Protein AF-A0AAU4RUA8-F1 (afdb_monomer)

pLDDT: mean 76.47, std 18.93, range [32.44, 97.81]

Secondary structure (DSSP, 8-state):
-----PPPPHHHHHHHHHHHHHHHHHHHHH-TT---TTHHHHHT-HHHHHHHHHHHHTSTTTTS--TTS--GGG--SHHHHHHHHHHHHHHHHTT---PPPPPEEEEEPTTSTT-EEEEE------

Mean predicted aligned error: 10.83 Å

Radius of gyration: 17.56 Å; Cα contacts (8 Å, |Δi|>4): 115; chains: 1; bounding box: 41×40×39 Å

Foldseek 3Di:
DDCPDDQDDQVVLVVVVVVVVVVVVVCCVVDVPDDDPCVLVLVLPSSNLSPVLVVLCPDPCLCPQWPVRDRSVPQDDPVSSVVLSVVLSVCSVVVNDDWDQWDWDWDADPPDPRDTDTDTDTDRGD

Nearest PDB structures (foldseek):
  5hhl-assembly4_G  TM=7.841E-01  e=1.713E-03  Agathobacter rectalis M104/1
  5irg-assembly1_A  TM=7.695E-01  e=2.951E-03  Roseburia intestinalis XB6B4

Solvent-accessible surface area (backbone atoms only — not comparable to full-atom values): 7622 Å² total; per-residue (Å²): 132,87,76,79,76,73,76,64,54,65,68,63,17,43,55,51,48,50,54,50,52,51,50,54,49,51,49,48,70,77,36,78,84,67,78,76,92,60,60,67,61,51,66,48,28,63,36,44,45,45,47,49,48,59,52,49,49,68,37,95,59,16,79,50,59,44,92,85,64,51,30,54,68,72,59,73,52,69,68,57,45,51,51,37,54,49,45,29,28,51,30,48,72,70,70,65,64,72,79,68,83,60,60,74,43,78,40,77,41,85,96,46,93,79,43,65,41,83,41,78,49,85,79,82,65,106

Structure (mmCIF, N/CA/C/O backbone):
data_AF-A0AAU4RUA8-F1
#
_entry.id   AF-A0AAU4RUA8-F1
#
loop_
_atom_site.group_PDB
_atom_site.id
_atom_site.type_symbol
_atom_site.label_atom_id
_atom_site.label_alt_id
_atom_site.label_comp_id
_atom_site.label_asym_id
_atom_site.label_entity_id
_atom_site.label_seq_id
_atom_site.pdbx_PDB_ins_code
_atom_site.Cartn_x
_atom_site.Cartn_y
_atom_site.Cartn_z
_atom_site.occupancy
_atom_site.B_iso_or_equiv
_atom_site.auth_seq_id
_atom_site.auth_comp_id
_atom_site.auth_asym_id
_atom_site.auth_atom_id
_atom_site.pdbx_PDB_model_num
ATOM 1 N N . MET A 1 1 ? -13.572 17.291 -16.621 1.00 33.00 1 MET A N 1
ATOM 2 C CA . MET A 1 1 ? -12.112 17.513 -16.697 1.00 33.00 1 MET A CA 1
ATOM 3 C C . MET A 1 1 ? -11.475 16.132 -16.655 1.00 33.00 1 MET A C 1
ATOM 5 O O . MET A 1 1 ? -11.734 15.414 -15.701 1.00 33.00 1 MET A O 1
ATOM 9 N N . ASN A 1 2 ? -10.803 15.700 -17.723 1.00 32.44 2 ASN A N 1
ATOM 10 C CA . ASN A 1 2 ? -10.233 14.352 -17.826 1.00 32.44 2 ASN A CA 1
ATOM 11 C C . ASN A 1 2 ? -8.972 14.258 -16.959 1.00 32.44 2 ASN A C 1
ATOM 13 O O . ASN A 1 2 ? -7.890 14.630 -17.405 1.00 32.44 2 ASN A O 1
ATOM 17 N N . THR A 1 3 ? -9.110 13.774 -15.726 1.00 40.09 3 THR A N 1
ATOM 18 C CA . THR A 1 3 ? -7.974 13.321 -14.921 1.00 40.09 3 THR A CA 1
ATOM 19 C C . THR A 1 3 ? -7.514 11.995 -15.519 1.00 40.09 3 THR A C 1
ATOM 21 O O . THR A 1 3 ? -7.990 10.926 -15.153 1.00 40.09 3 THR A O 1
ATOM 24 N N . GLY A 1 4 ? -6.646 12.048 -16.529 1.00 42.81 4 GLY A N 1
ATOM 25 C CA . GLY A 1 4 ? -5.823 10.893 -16.869 1.00 42.81 4 GLY A CA 1
ATOM 26 C C . GLY A 1 4 ? -4.908 10.658 -15.676 1.00 42.81 4 GLY A C 1
ATOM 27 O O . GLY A 1 4 ? -3.858 11.285 -15.607 1.00 42.81 4 GLY A O 1
ATOM 28 N N . ASP A 1 5 ? -5.385 9.885 -14.697 1.00 55.28 5 ASP A N 1
ATOM 29 C CA . ASP A 1 5 ? -4.819 9.775 -13.351 1.00 55.28 5 ASP A CA 1
ATOM 30 C C . ASP A 1 5 ? -3.307 9.517 -13.401 1.00 55.28 5 ASP A C 1
ATOM 32 O O . ASP A 1 5 ? -2.839 8.396 -13.646 1.00 55.28 5 ASP A O 1
ATOM 36 N N . LEU A 1 6 ? -2.543 10.585 -13.162 1.00 77.88 6 LEU A N 1
ATOM 37 C CA . LEU A 1 6 ? -1.144 10.489 -12.785 1.00 77.88 6 LEU A CA 1
ATOM 38 C C . LEU A 1 6 ? -1.106 9.681 -11.489 1.00 77.88 6 LEU A C 1
ATOM 40 O O . LEU A 1 6 ? -1.824 9.981 -10.532 1.00 77.88 6 LEU A O 1
ATOM 44 N N . TRP A 1 7 ? -0.313 8.614 -11.486 1.00 89.06 7 TRP A N 1
ATOM 45 C CA . TRP A 1 7 ? -0.118 7.808 -10.290 1.00 89.06 7 TRP A CA 1
ATOM 46 C C . TRP A 1 7 ? 0.416 8.700 -9.154 1.00 89.06 7 TRP A C 1
ATOM 48 O O . TRP A 1 7 ? 1.205 9.604 -9.442 1.00 89.06 7 TRP A O 1
ATOM 58 N N . PRO A 1 8 ? -0.004 8.500 -7.890 1.00 92.06 8 PRO A N 1
ATOM 59 C CA . PRO A 1 8 ? 0.389 9.385 -6.802 1.00 92.06 8 PRO A CA 1
ATOM 60 C C . PRO A 1 8 ? 1.900 9.524 -6.652 1.00 92.06 8 PRO A C 1
ATOM 62 O O . PRO A 1 8 ? 2.618 8.521 -6.660 1.00 92.06 8 PRO A O 1
ATOM 65 N N . ASP A 1 9 ? 2.354 10.755 -6.420 1.00 91.06 9 ASP A N 1
ATOM 66 C CA . ASP A 1 9 ? 3.728 11.012 -6.00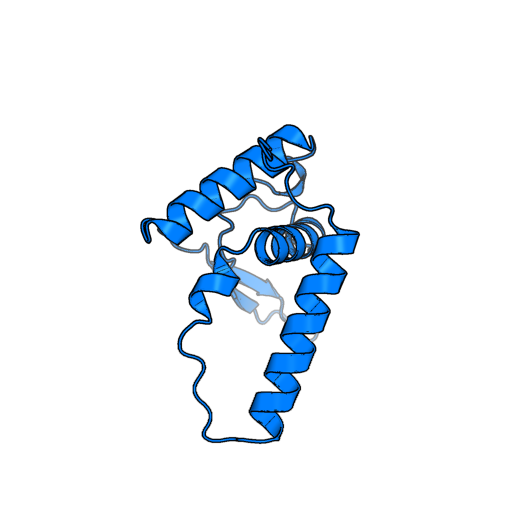8 1.00 91.06 9 ASP A CA 1
ATOM 67 C C . ASP A 1 9 ? 4.003 10.365 -4.627 1.00 91.06 9 ASP A C 1
ATOM 69 O O . ASP A 1 9 ? 3.104 10.344 -3.772 1.00 91.06 9 ASP A O 1
ATOM 73 N N . PRO A 1 10 ? 5.210 9.821 -4.380 1.00 91.31 10 PRO A N 1
ATOM 74 C CA . PRO A 1 10 ? 5.520 9.128 -3.129 1.00 91.31 10 PRO A CA 1
ATOM 75 C C . PRO A 1 10 ? 5.327 9.962 -1.855 1.00 91.31 10 PRO A C 1
ATOM 77 O O . PRO A 1 10 ? 4.805 9.446 -0.861 1.00 91.31 10 PRO A O 1
ATOM 80 N N . ASP A 1 11 ? 5.695 11.243 -1.875 1.00 93.00 11 ASP A N 1
ATOM 81 C CA . ASP A 1 11 ? 5.662 12.109 -0.692 1.00 93.00 11 ASP A CA 1
ATOM 82 C C . ASP A 1 11 ? 4.222 12.479 -0.309 1.00 93.00 11 ASP A C 1
ATOM 84 O O . ASP A 1 11 ? 3.800 12.369 0.851 1.00 93.00 11 ASP A O 1
ATOM 88 N N . GLY A 1 12 ? 3.419 12.859 -1.300 1.00 94.81 12 GLY A N 1
ATOM 89 C CA . GLY A 1 12 ? 1.998 13.133 -1.161 1.00 94.81 12 GLY A CA 1
ATOM 90 C C . GLY A 1 12 ? 1.219 11.890 -0.740 1.00 94.81 12 GLY A C 1
ATOM 91 O O . GLY A 1 12 ? 0.371 11.973 0.159 1.00 94.81 12 GLY A O 1
ATOM 92 N N . ALA A 1 13 ? 1.531 10.732 -1.329 1.00 95.00 13 ALA A N 1
ATOM 93 C CA . ALA A 1 13 ? 0.957 9.450 -0.931 1.00 95.00 13 ALA A CA 1
ATOM 94 C C . ALA A 1 13 ? 1.272 9.133 0.538 1.00 95.00 13 ALA A C 1
ATOM 96 O O . ALA A 1 13 ? 0.365 8.810 1.310 1.00 95.00 13 ALA A O 1
ATOM 97 N N . TRP A 1 14 ? 2.526 9.310 0.963 1.00 96.19 14 TRP A N 1
ATOM 98 C CA . TRP A 1 14 ? 2.939 9.102 2.350 1.00 96.19 14 TRP A CA 1
ATOM 99 C C . TRP A 1 14 ? 2.157 9.982 3.327 1.00 96.19 14 TRP A C 1
ATOM 101 O O . TRP A 1 14 ? 1.652 9.491 4.342 1.00 96.19 14 TRP A O 1
ATOM 111 N N . LEU A 1 15 ? 1.986 11.269 3.010 1.00 97.56 15 LEU A N 1
ATOM 112 C CA . LEU A 1 15 ? 1.241 12.195 3.861 1.00 97.56 15 LEU A CA 1
ATOM 113 C C . LEU A 1 15 ? -0.234 11.786 3.999 1.00 97.56 15 LEU A C 1
ATOM 115 O O . LEU A 1 15 ? -0.789 11.832 5.103 1.00 97.56 15 LEU A O 1
ATOM 119 N N . ARG A 1 16 ? -0.874 11.365 2.901 1.00 97.69 16 ARG A N 1
ATOM 120 C CA . ARG A 1 16 ? -2.270 10.897 2.901 1.00 97.69 16 ARG A CA 1
ATOM 121 C C . ARG A 1 16 ? -2.431 9.591 3.678 1.00 97.69 16 ARG A C 1
ATOM 123 O O . ARG A 1 16 ? -3.293 9.524 4.558 1.00 97.69 16 ARG A O 1
ATOM 130 N N . VAL A 1 17 ? -1.558 8.606 3.449 1.00 97.00 17 VAL A N 1
ATOM 131 C CA . VAL A 1 17 ? -1.544 7.336 4.198 1.00 97.00 17 VAL A CA 1
ATOM 132 C C . VAL A 1 17 ? -1.357 7.588 5.690 1.00 97.00 17 VAL A C 1
ATOM 134 O O . VAL A 1 17 ? -2.121 7.058 6.497 1.00 97.00 17 VAL A O 1
ATOM 137 N N . ARG A 1 18 ? -0.408 8.447 6.080 1.00 97.38 18 ARG A N 1
ATOM 138 C CA . ARG A 1 18 ? -0.162 8.767 7.492 1.00 97.38 18 ARG A CA 1
ATOM 139 C C . ARG A 1 18 ? -1.378 9.408 8.156 1.00 97.38 18 ARG A C 1
ATOM 141 O O . ARG A 1 18 ? -1.731 9.023 9.265 1.00 97.38 18 ARG A O 1
ATOM 148 N N . ARG A 1 19 ? -2.059 10.338 7.477 1.00 97.81 19 ARG A N 1
ATOM 149 C CA . ARG A 1 19 ? -3.303 10.950 7.984 1.00 97.81 19 ARG A CA 1
ATOM 150 C C . ARG A 1 19 ? -4.400 9.909 8.209 1.00 97.81 19 ARG A C 1
ATOM 152 O O . ARG A 1 19 ? -5.074 9.959 9.235 1.00 97.81 19 ARG A O 1
ATOM 159 N N . ILE A 1 20 ? -4.571 8.967 7.280 1.00 96.06 20 ILE A N 1
ATOM 160 C CA . ILE A 1 20 ? -5.548 7.876 7.416 1.00 96.06 20 ILE A CA 1
ATOM 161 C C . ILE A 1 20 ? -5.167 6.966 8.588 1.00 96.06 20 ILE A C 1
ATOM 163 O O . ILE A 1 20 ? -6.012 6.690 9.434 1.00 96.06 20 ILE A O 1
ATOM 167 N N . GLN A 1 21 ? -3.897 6.569 8.699 1.00 95.75 21 GLN A N 1
ATOM 168 C CA . GLN A 1 21 ? -3.403 5.756 9.814 1.00 95.75 21 GLN A CA 1
ATOM 169 C C . GLN A 1 21 ? -3.626 6.435 11.171 1.00 95.75 21 GLN A C 1
ATOM 171 O O . GLN A 1 21 ? -4.087 5.782 12.103 1.00 95.75 21 GLN A O 1
ATOM 176 N N . THR A 1 22 ? -3.373 7.744 11.282 1.00 97.50 22 THR A N 1
ATOM 177 C CA . THR A 1 22 ? -3.659 8.511 12.504 1.00 97.50 22 THR A CA 1
ATOM 178 C C . THR A 1 22 ? -5.145 8.487 12.855 1.00 97.50 22 THR A C 1
ATOM 180 O O . THR A 1 22 ? -5.479 8.252 14.013 1.00 97.50 22 THR A O 1
ATOM 183 N N . LYS A 1 23 ? -6.041 8.673 11.877 1.00 95.19 23 LYS A N 1
ATOM 184 C CA . LYS A 1 23 ? -7.493 8.610 12.113 1.00 95.19 23 LYS A CA 1
ATOM 185 C C . LYS A 1 23 ? -7.945 7.222 12.557 1.00 95.19 23 LYS A C 1
ATOM 187 O O . LYS A 1 23 ? -8.661 7.109 13.544 1.00 95.19 23 LYS A O 1
ATOM 192 N N . LEU A 1 24 ? -7.496 6.174 11.863 1.00 94.56 24 LEU A N 1
ATOM 193 C CA . LEU A 1 24 ? -7.805 4.789 12.225 1.00 94.56 24 LEU A CA 1
ATOM 194 C C . LEU A 1 24 ? -7.325 4.470 13.644 1.00 94.56 24 LEU A C 1
ATOM 196 O O . LEU A 1 24 ? -8.067 3.870 14.414 1.00 94.56 24 LEU A O 1
ATOM 200 N N . HIS A 1 25 ? -6.1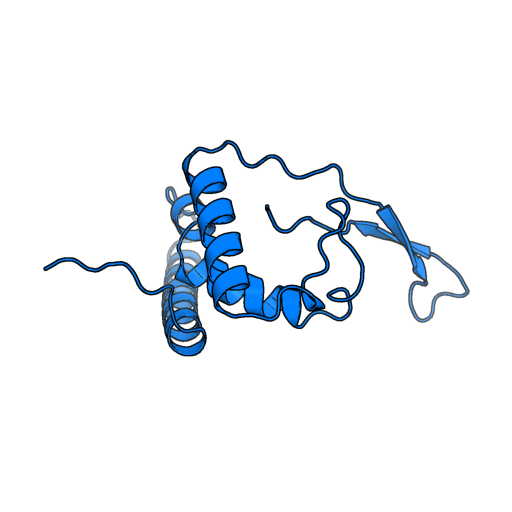22 4.923 14.008 1.00 94.44 25 HIS A N 1
ATOM 201 C CA . HIS A 1 25 ? -5.591 4.773 15.359 1.00 94.44 25 HIS A CA 1
ATOM 202 C C . HIS A 1 25 ? -6.450 5.497 16.403 1.00 94.44 25 HIS A C 1
ATOM 204 O O . HIS A 1 25 ? -6.837 4.887 17.392 1.00 94.44 25 HIS A O 1
ATOM 210 N N . GLN A 1 26 ? -6.791 6.768 16.174 1.00 96.81 26 GLN A N 1
ATOM 211 C CA . GLN A 1 26 ? -7.637 7.539 17.091 1.00 96.81 26 GLN A CA 1
ATOM 212 C C . GLN A 1 26 ? -9.010 6.891 17.288 1.00 96.81 26 GLN A C 1
ATOM 214 O O . GLN A 1 26 ? -9.489 6.810 18.414 1.00 96.81 26 GLN A O 1
ATOM 219 N N . TRP A 1 27 ? -9.626 6.396 16.214 1.00 95.50 27 TRP A N 1
ATOM 220 C CA . TRP A 1 27 ? -10.906 5.699 16.293 1.00 95.50 27 TRP A CA 1
ATOM 221 C C . TRP A 1 27 ? -10.809 4.370 17.036 1.00 95.50 27 TRP A C 1
ATOM 223 O O . TRP A 1 27 ? -11.657 4.104 17.873 1.00 95.50 27 TRP A O 1
ATOM 233 N N . ALA A 1 28 ? -9.771 3.574 16.778 1.00 94.00 28 ALA A N 1
ATOM 234 C CA . ALA A 1 28 ? -9.562 2.308 17.478 1.00 94.00 28 ALA A CA 1
ATOM 235 C C . ALA A 1 28 ? -9.274 2.501 18.979 1.00 94.00 28 ALA A C 1
ATOM 237 O O . ALA A 1 28 ? -9.649 1.663 19.789 1.00 94.00 28 ALA A O 1
ATOM 238 N N . VAL A 1 29 ? -8.609 3.599 19.359 1.00 95.94 29 VAL A N 1
ATOM 239 C CA . VAL A 1 29 ? -8.361 3.942 20.771 1.00 95.94 29 VAL A CA 1
ATOM 240 C C . VAL A 1 29 ? -9.619 4.494 21.445 1.00 95.94 29 VAL A C 1
ATOM 242 O O . VAL A 1 29 ? -9.867 4.185 22.606 1.00 95.94 29 VAL A O 1
ATOM 245 N N . GLY A 1 30 ? -10.396 5.322 20.742 1.00 96.56 30 GLY A N 1
ATOM 246 C CA . GLY A 1 30 ? -11.606 5.946 21.285 1.00 96.56 30 GLY A CA 1
ATOM 247 C C . GLY A 1 30 ? -12.813 5.011 21.377 1.00 96.56 30 GLY A C 1
ATOM 248 O O . GLY A 1 30 ? -13.708 5.266 22.176 1.00 96.56 30 GLY A O 1
ATOM 249 N N . ASP A 1 31 ? -12.837 3.947 20.576 1.00 95.44 31 ASP A N 1
ATOM 250 C CA . ASP A 1 31 ? -13.916 2.962 20.523 1.00 95.44 31 ASP A CA 1
ATOM 251 C C . ASP A 1 31 ? -13.325 1.560 20.260 1.00 95.44 31 ASP A C 1
ATOM 253 O O . ASP A 1 31 ? -13.136 1.173 19.101 1.00 95.44 31 ASP A O 1
ATOM 257 N N . PRO A 1 32 ? -12.976 0.806 21.323 1.00 91.06 32 PRO A N 1
ATOM 258 C CA . PRO A 1 32 ? -12.340 -0.508 21.201 1.00 91.06 32 PRO A CA 1
ATOM 259 C C . PRO A 1 32 ? -13.192 -1.566 20.488 1.00 91.06 32 PRO A C 1
ATOM 261 O O . PRO A 1 32 ? -12.636 -2.507 19.923 1.00 91.06 32 PRO A O 1
ATOM 264 N N . ASP A 1 33 ? -14.519 -1.408 20.491 1.00 93.50 33 ASP A N 1
ATOM 265 C CA . ASP A 1 33 ? -15.458 -2.336 19.848 1.00 93.50 33 ASP A CA 1
ATOM 266 C C . ASP A 1 33 ? -15.730 -1.969 18.378 1.00 93.50 33 ASP A C 1
ATOM 268 O O . ASP A 1 33 ? -16.423 -2.695 17.652 1.00 93.50 33 ASP A O 1
ATOM 272 N N . ARG A 1 34 ? -15.152 -0.860 17.896 1.00 91.56 34 ARG A N 1
ATOM 273 C CA . ARG A 1 34 ? -15.320 -0.396 16.522 1.00 91.56 34 ARG A CA 1
ATOM 274 C C . ARG A 1 34 ? -14.780 -1.406 15.516 1.00 91.56 34 ARG A C 1
ATOM 276 O O . ARG A 1 34 ? -13.605 -1.776 15.523 1.00 91.56 34 ARG A O 1
ATOM 283 N N . ARG A 1 35 ? -15.617 -1.751 14.539 1.00 92.62 35 ARG A N 1
ATOM 284 C CA . ARG A 1 35 ? -15.221 -2.536 13.362 1.00 92.62 35 ARG A CA 1
ATOM 285 C C . ARG A 1 35 ? -15.007 -1.616 12.162 1.00 92.62 35 ARG A C 1
ATOM 287 O O . ARG A 1 35 ? -15.696 -0.612 11.998 1.00 92.62 35 ARG A O 1
ATOM 294 N N . PHE A 1 36 ? -14.017 -1.944 11.335 1.00 92.06 36 PHE A N 1
ATOM 295 C CA . PHE A 1 36 ? -13.730 -1.226 10.094 1.00 92.06 36 PHE A CA 1
ATOM 296 C C . PHE A 1 36 ? -14.169 -2.078 8.906 1.00 92.06 36 PHE A C 1
ATOM 298 O O . PHE A 1 36 ? -13.461 -3.002 8.507 1.00 92.06 36 PHE A O 1
ATOM 305 N N . ASP A 1 37 ? -15.322 -1.750 8.332 1.00 89.50 37 ASP A N 1
ATOM 306 C CA . ASP A 1 37 ? -15.936 -2.567 7.278 1.00 89.50 37 ASP A CA 1
ATOM 307 C C . ASP A 1 37 ? -15.271 -2.394 5.903 1.00 89.50 37 ASP A C 1
ATOM 309 O O . ASP A 1 37 ? -15.470 -3.213 5.009 1.00 89.50 37 ASP A O 1
ATOM 313 N N . ASP A 1 38 ? -14.440 -1.357 5.738 1.00 88.62 38 ASP A N 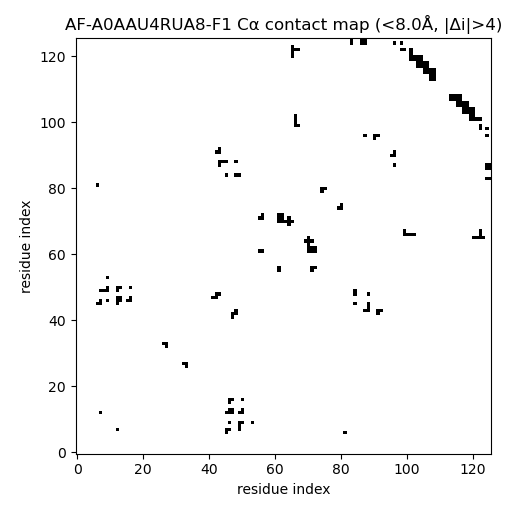1
ATOM 314 C CA . ASP A 1 38 ? -13.899 -0.954 4.436 1.00 88.62 38 ASP A CA 1
ATOM 315 C C . ASP A 1 38 ? -12.362 -0.912 4.354 1.00 88.62 38 ASP A C 1
ATOM 317 O O . ASP A 1 38 ? -11.761 -0.192 3.556 1.00 88.62 38 ASP A O 1
ATOM 321 N N . LEU A 1 39 ? -11.671 -1.705 5.179 1.00 90.69 39 LEU A N 1
ATOM 322 C CA . LEU A 1 39 ? -10.203 -1.773 5.122 1.00 90.69 39 LEU A CA 1
ATOM 323 C C . LEU A 1 39 ? -9.690 -2.291 3.774 1.00 90.69 39 LEU A C 1
ATOM 325 O O . LEU A 1 39 ? -8.592 -1.924 3.357 1.00 90.69 39 LEU A O 1
ATOM 329 N N . TYR A 1 40 ? -10.475 -3.115 3.074 1.00 91.25 40 TYR A N 1
ATOM 330 C CA . TYR A 1 40 ? -10.067 -3.657 1.779 1.00 91.25 40 TYR A CA 1
ATOM 331 C C . TYR A 1 40 ? -9.905 -2.563 0.718 1.00 91.25 40 TYR A C 1
ATOM 333 O O . TYR A 1 40 ? -9.016 -2.667 -0.125 1.00 91.25 40 TYR A O 1
ATOM 341 N N . ASN A 1 41 ? -10.679 -1.474 0.798 1.00 92.06 41 ASN A N 1
ATOM 342 C CA . ASN A 1 41 ? -10.498 -0.334 -0.096 1.00 92.06 41 ASN A CA 1
ATOM 343 C C . ASN A 1 41 ? -9.156 0.371 0.088 1.00 92.06 41 ASN A C 1
ATOM 345 O O . ASN A 1 41 ? -8.625 0.917 -0.875 1.00 92.06 41 ASN A O 1
ATOM 349 N N . LEU A 1 42 ? -8.561 0.304 1.282 1.00 93.88 42 LEU A N 1
ATOM 350 C CA . LEU A 1 42 ? -7.221 0.837 1.518 1.00 93.88 42 LEU A CA 1
ATOM 351 C C . LEU A 1 42 ? -6.139 -0.033 0.874 1.00 93.88 42 LEU A C 1
ATOM 353 O O . LEU A 1 42 ? -5.135 0.500 0.421 1.00 93.88 42 LEU A O 1
ATOM 357 N N . VAL A 1 43 ? -6.345 -1.351 0.784 1.00 91.31 43 VAL A N 1
ATOM 358 C CA . VAL A 1 43 ? -5.350 -2.291 0.232 1.00 91.31 43 VAL A CA 1
ATOM 359 C C . VAL A 1 43 ? -5.059 -2.010 -1.244 1.00 91.31 43 VAL A C 1
ATOM 361 O O . VAL A 1 43 ? -3.911 -2.107 -1.666 1.00 91.31 43 VAL A O 1
ATOM 364 N N . HIS A 1 44 ? -6.074 -1.628 -2.024 1.00 91.94 44 HIS A N 1
ATOM 365 C CA . HIS A 1 44 ? -5.933 -1.297 -3.452 1.00 91.94 44 HIS A CA 1
ATOM 366 C C . HIS A 1 44 ? -5.939 0.209 -3.742 1.00 91.94 44 HIS A C 1
ATOM 368 O O . HIS A 1 44 ? -5.959 0.631 -4.904 1.00 91.94 44 HIS A O 1
ATOM 374 N N . HIS A 1 45 ? -5.904 1.039 -2.697 1.00 95.25 45 HIS A N 1
ATOM 375 C CA . HIS A 1 45 ? -5.836 2.482 -2.861 1.00 95.25 45 HIS A CA 1
ATOM 376 C C . HIS A 1 45 ? -4.468 2.880 -3.442 1.00 95.25 45 HIS A C 1
ATOM 378 O O . HIS A 1 45 ? -3.445 2.468 -2.887 1.00 95.25 45 HIS A O 1
ATOM 384 N N . PRO A 1 46 ? -4.408 3.720 -4.496 1.00 95.44 46 PRO A N 1
ATOM 385 C CA . PRO A 1 46 ? -3.148 4.109 -5.133 1.00 95.44 46 PRO A CA 1
ATOM 386 C C . PRO A 1 46 ? -2.087 4.619 -4.149 1.00 95.44 46 PRO A C 1
ATOM 388 O O . PRO A 1 46 ? -0.958 4.151 -4.181 1.00 95.44 46 PRO A O 1
ATOM 391 N N . ASP A 1 47 ? -2.462 5.485 -3.198 1.00 96.19 47 ASP A N 1
ATOM 392 C CA . ASP A 1 47 ? -1.517 5.984 -2.183 1.00 96.19 47 ASP A CA 1
ATOM 393 C C . ASP A 1 47 ? -0.919 4.875 -1.301 1.00 96.19 47 ASP A C 1
ATOM 395 O O . ASP A 1 47 ? 0.263 4.913 -0.960 1.00 96.19 47 ASP A O 1
ATOM 399 N N . PHE A 1 48 ? -1.725 3.883 -0.912 1.00 94.88 48 PHE A N 1
ATOM 400 C CA . PHE A 1 48 ? -1.255 2.776 -0.078 1.00 94.88 48 PHE A CA 1
ATOM 401 C C . PHE A 1 48 ? -0.335 1.850 -0.866 1.00 94.88 48 PHE A C 1
ATOM 403 O O . PHE A 1 48 ? 0.684 1.422 -0.327 1.00 94.88 48 PHE A O 1
ATOM 410 N N . LEU A 1 49 ? -0.656 1.593 -2.136 1.00 93.62 49 LEU A N 1
ATOM 411 C CA . LEU A 1 49 ? 0.196 0.820 -3.036 1.00 93.62 49 LEU A CA 1
ATOM 412 C C . LEU A 1 49 ? 1.538 1.521 -3.285 1.00 93.62 49 LEU A C 1
ATOM 414 O O . LEU A 1 49 ? 2.576 0.871 -3.191 1.00 93.62 49 LEU A O 1
ATOM 418 N N . THR A 1 50 ? 1.545 2.843 -3.491 1.00 93.12 50 THR A N 1
ATOM 419 C CA . THR A 1 50 ? 2.785 3.632 -3.604 1.00 93.12 50 THR A CA 1
ATOM 420 C C . THR A 1 50 ? 3.645 3.504 -2.347 1.00 93.12 50 THR A C 1
ATOM 422 O O . THR A 1 50 ? 4.825 3.176 -2.427 1.00 93.12 50 THR A O 1
ATOM 425 N N . VAL A 1 51 ? 3.062 3.707 -1.160 1.00 93.56 51 VAL A N 1
ATOM 426 C CA . VAL A 1 51 ? 3.812 3.619 0.105 1.00 93.56 51 VAL A CA 1
ATOM 427 C C . VAL A 1 51 ? 4.298 2.193 0.381 1.00 93.56 51 VAL A C 1
ATOM 429 O O . VAL A 1 51 ? 5.384 2.012 0.935 1.00 93.56 51 VAL A O 1
ATOM 432 N N . ALA A 1 52 ? 3.515 1.174 0.020 1.00 90.69 52 ALA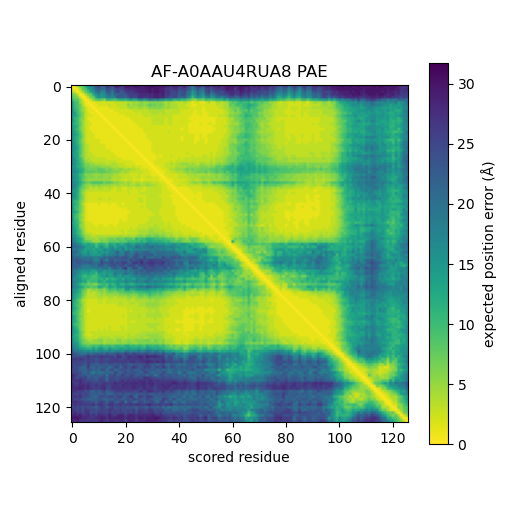 A N 1
ATOM 433 C CA . ALA A 1 52 ? 3.922 -0.221 0.139 1.00 90.69 52 ALA A CA 1
ATOM 434 C C . ALA A 1 52 ? 5.125 -0.523 -0.764 1.00 90.69 52 ALA A C 1
ATOM 436 O O . ALA A 1 52 ? 6.126 -1.046 -0.274 1.00 90.69 52 ALA A O 1
ATOM 437 N N . TRP A 1 53 ? 5.068 -0.109 -2.032 1.00 88.94 53 TRP A N 1
ATOM 438 C CA . TRP A 1 53 ? 6.161 -0.262 -2.988 1.00 88.94 53 TRP A CA 1
ATOM 439 C C . TRP A 1 53 ? 7.458 0.382 -2.499 1.00 88.94 53 TRP A C 1
ATOM 441 O O . TRP A 1 53 ? 8.496 -0.278 -2.458 1.00 88.94 53 TRP A O 1
ATOM 451 N N . GLU A 1 54 ? 7.393 1.635 -2.036 1.00 87.44 54 GLU A N 1
ATOM 452 C CA . GLU A 1 54 ? 8.557 2.357 -1.506 1.00 87.44 54 GLU A CA 1
ATOM 453 C C . GLU A 1 54 ? 9.205 1.642 -0.314 1.00 87.44 54 GLU A C 1
ATOM 455 O O . GLU A 1 54 ? 10.431 1.591 -0.177 1.00 87.44 54 GLU A O 1
ATOM 460 N N .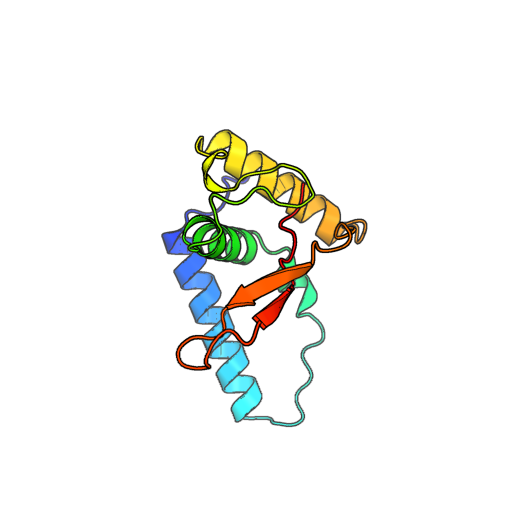 ARG A 1 55 ? 8.396 1.005 0.536 1.00 85.81 55 ARG A N 1
ATOM 461 C CA . ARG A 1 55 ? 8.916 0.186 1.636 1.00 85.81 55 ARG A CA 1
ATOM 462 C C . ARG A 1 55 ? 9.549 -1.105 1.132 1.00 85.81 55 ARG A C 1
ATOM 464 O O . ARG A 1 55 ? 10.613 -1.478 1.625 1.00 85.81 55 ARG A O 1
ATOM 471 N N . VAL A 1 56 ? 8.927 -1.798 0.177 1.00 82.12 56 VAL A N 1
ATOM 472 C CA . VAL A 1 56 ? 9.449 -3.086 -0.297 1.00 82.12 56 VAL A CA 1
ATOM 473 C C . VAL A 1 56 ? 10.724 -2.916 -1.114 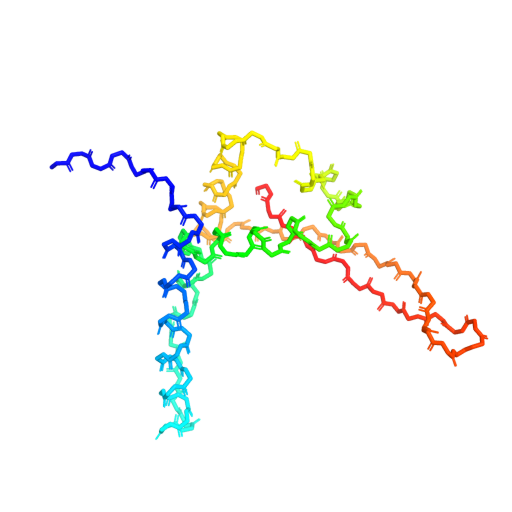1.00 82.12 56 VAL A C 1
ATOM 475 O O . VAL A 1 56 ? 11.697 -3.625 -0.843 1.00 82.12 56 VAL A O 1
ATOM 478 N N . ARG A 1 57 ? 10.794 -1.934 -2.019 1.00 78.75 57 ARG A N 1
ATOM 479 C CA . ARG A 1 57 ? 12.019 -1.644 -2.786 1.00 78.75 57 ARG A CA 1
ATOM 480 C C . ARG A 1 57 ? 13.209 -1.274 -1.889 1.00 78.75 57 ARG A C 1
ATOM 482 O O . ARG A 1 57 ? 14.350 -1.545 -2.252 1.00 78.75 57 ARG A O 1
ATOM 489 N N . GLY A 1 58 ? 12.954 -0.697 -0.710 1.00 74.88 58 GLY A N 1
ATOM 490 C CA . GLY A 1 58 ? 13.973 -0.340 0.283 1.00 74.88 58 GLY A CA 1
ATOM 491 C C . GLY A 1 58 ? 14.407 -1.485 1.210 1.00 74.88 58 GLY A C 1
ATOM 492 O O . GLY A 1 58 ? 15.379 -1.344 1.956 1.00 74.88 58 GLY A O 1
ATOM 493 N N . ASN A 1 59 ? 13.720 -2.632 1.194 1.00 76.44 59 ASN A N 1
ATOM 494 C CA . ASN A 1 59 ? 14.041 -3.745 2.085 1.00 76.44 59 ASN A CA 1
ATOM 495 C C . ASN A 1 59 ? 15.365 -4.427 1.702 1.00 76.44 59 ASN A C 1
ATOM 497 O O . ASN A 1 59 ? 15.689 -4.598 0.530 1.00 76.44 59 ASN A O 1
ATOM 501 N N . LYS A 1 60 ? 16.092 -4.972 2.694 1.00 63.91 60 LYS A N 1
ATOM 502 C CA . LYS A 1 60 ? 17.321 -5.775 2.467 1.00 63.91 60 LYS A CA 1
ATOM 503 C C . LYS A 1 60 ? 17.108 -6.964 1.509 1.00 63.91 60 LYS A C 1
ATOM 505 O O . LYS A 1 60 ? 18.063 -7.453 0.915 1.00 63.91 60 LYS A O 1
ATOM 510 N N . GLY A 1 61 ? 15.864 -7.431 1.373 1.00 60.66 61 GLY A N 1
ATOM 511 C CA . GLY A 1 61 ? 15.452 -8.499 0.462 1.00 60.66 61 GLY A CA 1
ATOM 512 C C . GLY A 1 61 ? 15.092 -8.050 -0.959 1.00 60.66 61 GLY A C 1
ATOM 513 O O . GLY A 1 61 ? 14.882 -8.923 -1.788 1.00 60.66 61 GLY A O 1
ATOM 514 N N . ALA A 1 62 ? 15.074 -6.749 -1.276 1.00 59.53 62 ALA A N 1
ATOM 515 C CA . ALA A 1 62 ? 14.618 -6.212 -2.569 1.00 59.53 62 ALA A CA 1
ATOM 516 C C . ALA A 1 62 ? 15.436 -6.681 -3.791 1.00 59.53 62 ALA A C 1
ATOM 518 O O . ALA A 1 62 ? 14.999 -6.539 -4.929 1.00 59.53 62 ALA A O 1
ATOM 519 N N . ARG A 1 63 ? 16.632 -7.243 -3.558 1.00 54.59 63 ARG A N 1
ATOM 520 C CA . ARG A 1 63 ? 17.509 -7.855 -4.577 1.00 54.59 63 ARG A CA 1
ATOM 521 C C . ARG A 1 63 ? 17.349 -9.376 -4.688 1.00 54.59 63 ARG A C 1
ATOM 523 O O . ARG A 1 63 ? 18.025 -10.005 -5.495 1.00 54.59 63 ARG A O 1
ATOM 530 N N . THR A 1 64 ? 16.520 -9.985 -3.843 1.00 50.25 64 THR A N 1
ATOM 531 C CA . THR A 1 64 ? 16.171 -11.404 -3.945 1.00 50.25 64 THR A CA 1
ATOM 532 C C . THR A 1 64 ? 14.962 -11.503 -4.854 1.00 50.25 64 THR A C 1
ATOM 534 O O . THR A 1 64 ? 13.944 -10.879 -4.572 1.00 50.25 64 THR A O 1
ATOM 537 N N . ALA A 1 65 ? 15.078 -12.282 -5.927 1.00 47.91 65 ALA A N 1
ATOM 538 C CA . ALA A 1 65 ? 13.936 -12.582 -6.774 1.00 47.91 65 ALA A CA 1
ATOM 539 C C . ALA A 1 65 ? 12.814 -13.187 -5.929 1.00 47.91 65 ALA A C 1
ATOM 541 O O . ALA A 1 65 ? 13.040 -14.166 -5.201 1.00 47.91 65 ALA A O 1
ATOM 542 N N . GLY A 1 66 ? 11.619 -12.614 -6.049 1.00 51.28 66 GLY A N 1
ATOM 543 C CA . GLY A 1 66 ? 10.403 -13.272 -5.608 1.00 51.28 66 GLY A CA 1
ATOM 544 C C . GLY A 1 66 ? 10.213 -14.608 -6.335 1.00 51.28 66 GLY A C 1
ATOM 545 O O . GLY A 1 66 ? 10.986 -15.017 -7.210 1.00 51.28 66 GLY A O 1
ATOM 546 N N . VAL A 1 67 ? 9.185 -15.355 -5.944 1.00 46.88 67 VAL A N 1
ATOM 547 C CA . VAL A 1 67 ? 8.836 -16.629 -6.606 1.00 46.88 67 VAL A CA 1
ATOM 548 C C . VAL A 1 67 ? 8.390 -16.403 -8.060 1.00 46.88 67 VAL A C 1
ATOM 550 O O . VAL A 1 67 ? 8.616 -17.257 -8.913 1.00 46.88 67 VAL A O 1
ATOM 553 N N . ASP A 1 68 ? 7.857 -15.217 -8.338 1.00 49.81 68 ASP A N 1
ATOM 554 C CA . ASP A 1 68 ? 7.528 -14.629 -9.645 1.00 49.81 68 ASP A CA 1
ATOM 555 C C . ASP A 1 68 ? 8.748 -14.262 -10.513 1.00 49.81 68 ASP A C 1
ATOM 557 O O . ASP A 1 68 ? 8.585 -13.857 -11.660 1.00 49.81 68 ASP A O 1
ATOM 561 N N . ARG A 1 69 ? 9.974 -14.414 -9.992 1.00 52.22 69 ARG A N 1
ATOM 562 C CA . ARG A 1 69 ? 11.231 -13.946 -10.605 1.00 52.22 69 ARG A CA 1
ATOM 563 C C . ARG A 1 69 ? 11.321 -12.424 -10.771 1.00 52.22 69 ARG A C 1
ATOM 565 O O . ARG A 1 69 ? 12.289 -11.954 -11.370 1.00 52.22 69 ARG A O 1
ATOM 572 N N . VAL A 1 70 ? 10.383 -11.661 -10.207 1.00 56.56 70 VAL A N 1
ATOM 573 C CA . VAL A 1 70 ? 10.454 -10.202 -10.166 1.00 56.56 70 VAL A CA 1
ATOM 574 C C . VAL A 1 70 ? 11.408 -9.812 -9.049 1.00 56.56 70 VAL A C 1
ATOM 576 O O . VAL A 1 7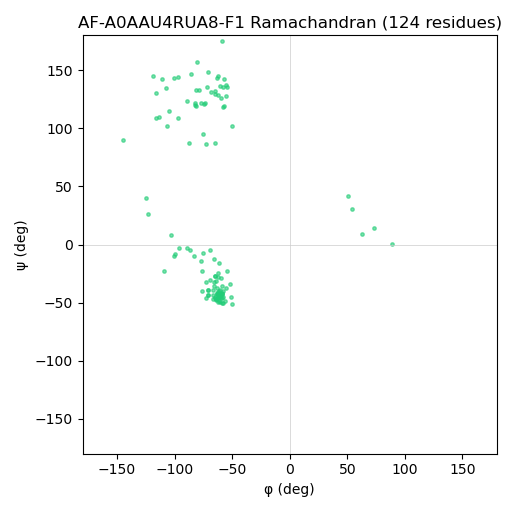0 ? 11.388 -10.340 -7.935 1.00 56.56 70 VAL A O 1
ATOM 579 N N . ILE A 1 71 ? 12.309 -8.898 -9.375 1.00 61.91 71 ILE A N 1
ATOM 580 C CA . ILE A 1 71 ? 13.243 -8.310 -8.427 1.00 61.91 71 ILE A CA 1
ATOM 581 C C . ILE A 1 71 ? 12.830 -6.847 -8.341 1.00 61.91 71 ILE A C 1
ATOM 583 O O . ILE A 1 71 ? 13.031 -6.129 -9.319 1.00 61.91 71 ILE A O 1
ATOM 587 N N . PRO A 1 72 ? 12.258 -6.389 -7.214 1.00 62.72 72 PRO A N 1
ATOM 588 C CA . PRO A 1 72 ? 11.836 -4.998 -7.062 1.00 62.72 72 PRO A CA 1
ATOM 589 C C . PRO A 1 72 ? 12.944 -3.994 -7.406 1.00 62.72 72 PRO A C 1
ATOM 591 O O . PRO A 1 72 ? 12.681 -2.959 -8.003 1.00 62.72 72 PRO A O 1
ATOM 594 N N . ALA A 1 73 ? 14.209 -4.334 -7.125 1.00 60.66 73 ALA A N 1
ATOM 595 C CA . ALA A 1 73 ? 15.363 -3.516 -7.501 1.00 60.66 73 ALA A CA 1
ATOM 596 C C . ALA A 1 73 ? 15.615 -3.389 -9.023 1.00 60.66 73 ALA A C 1
ATOM 598 O O . ALA A 1 73 ? 16.436 -2.566 -9.422 1.00 60.66 73 ALA A O 1
ATOM 599 N N . PHE A 1 74 ? 14.966 -4.202 -9.862 1.00 64.94 74 PHE A N 1
ATOM 600 C CA . PHE A 1 74 ? 15.068 -4.158 -11.326 1.00 64.94 74 PHE A CA 1
ATOM 601 C C . PHE A 1 74 ? 13.886 -3.455 -12.002 1.00 64.94 74 PHE A C 1
ATOM 603 O O . PHE A 1 74 ? 13.991 -3.126 -13.180 1.00 64.94 74 PHE A O 1
ATOM 610 N N . ILE A 1 75 ? 12.812 -3.148 -11.269 1.00 70.25 75 ILE A N 1
ATOM 611 C CA . ILE A 1 75 ? 11.761 -2.236 -11.733 1.00 70.25 75 ILE A CA 1
ATOM 612 C C . ILE A 1 75 ? 12.195 -0.820 -11.336 1.00 70.25 75 ILE A C 1
ATOM 614 O O . ILE A 1 75 ? 11.914 -0.349 -10.234 1.00 70.25 75 ILE A O 1
ATOM 618 N N . ALA A 1 76 ? 12.980 -0.183 -12.205 1.00 70.31 76 ALA A N 1
ATOM 619 C CA . ALA A 1 76 ? 13.637 1.092 -11.909 1.00 70.31 76 ALA A CA 1
ATOM 620 C C . ALA A 1 76 ? 13.058 2.284 -12.681 1.00 70.31 76 ALA A C 1
ATOM 622 O O . ALA A 1 76 ? 13.220 3.417 -12.234 1.00 70.31 76 ALA A O 1
ATOM 623 N N . ALA A 1 77 ? 12.404 2.049 -13.822 1.00 79.56 77 ALA A N 1
ATOM 624 C CA . ALA A 1 77 ? 11.768 3.113 -14.584 1.00 79.56 77 ALA A CA 1
ATOM 625 C C . ALA A 1 77 ? 10.395 3.446 -13.988 1.00 79.56 77 ALA A C 1
ATOM 627 O O . ALA A 1 77 ? 9.583 2.550 -13.755 1.00 79.56 77 ALA A O 1
ATOM 628 N N . ASP A 1 78 ? 10.110 4.736 -13.801 1.00 78.19 78 ASP A N 1
ATOM 629 C CA . ASP A 1 78 ? 8.841 5.198 -13.224 1.00 78.19 78 ASP A CA 1
ATOM 630 C C . ASP A 1 78 ? 7.623 4.666 -13.993 1.00 78.19 78 ASP A C 1
ATOM 632 O O . ASP A 1 78 ? 6.623 4.279 -13.391 1.00 78.19 78 ASP A O 1
ATOM 636 N N . ALA A 1 79 ? 7.718 4.572 -15.323 1.00 81.12 79 ALA A N 1
ATOM 637 C CA . ALA A 1 79 ? 6.661 4.009 -16.161 1.00 81.12 79 ALA A CA 1
ATOM 638 C C . ALA A 1 79 ? 6.372 2.529 -15.843 1.00 81.12 79 ALA A C 1
ATOM 640 O O . ALA A 1 79 ? 5.204 2.142 -15.764 1.00 81.12 79 ALA A O 1
ATOM 641 N N . ASP A 1 80 ? 7.413 1.725 -15.603 1.00 83.19 80 ASP A N 1
ATOM 642 C CA . ASP A 1 80 ? 7.279 0.302 -15.275 1.00 83.19 80 ASP A CA 1
ATOM 643 C C . ASP A 1 80 ? 6.702 0.113 -13.867 1.00 83.19 80 ASP A C 1
ATOM 645 O O . ASP A 1 80 ? 5.839 -0.741 -13.662 1.00 83.19 80 ASP A O 1
ATOM 649 N N . ILE A 1 81 ? 7.112 0.955 -12.908 1.00 85.06 81 ILE A N 1
ATOM 650 C CA . ILE A 1 81 ? 6.545 0.981 -11.550 1.00 85.06 81 ILE A CA 1
ATOM 651 C C . ILE A 1 81 ? 5.050 1.303 -11.616 1.00 85.06 81 ILE A C 1
ATOM 653 O O . ILE A 1 81 ? 4.231 0.597 -11.030 1.00 85.06 81 ILE A O 1
ATOM 657 N N . VAL A 1 82 ? 4.670 2.352 -12.351 1.00 88.00 82 VAL A N 1
ATOM 658 C CA . VAL A 1 82 ? 3.261 2.737 -12.486 1.00 88.00 82 VAL A CA 1
ATOM 659 C C . VAL A 1 82 ? 2.446 1.631 -13.154 1.00 88.00 82 VAL A C 1
ATOM 661 O O . VAL A 1 82 ? 1.338 1.345 -12.701 1.00 88.00 82 VAL A O 1
ATOM 664 N N . ALA A 1 83 ? 2.965 0.995 -14.207 1.00 86.50 83 ALA A N 1
ATOM 665 C CA . ALA A 1 83 ? 2.279 -0.108 -14.877 1.00 86.50 83 ALA A CA 1
ATOM 666 C C . ALA A 1 83 ? 2.066 -1.305 -13.935 1.00 86.50 83 ALA A C 1
ATOM 668 O O . ALA A 1 83 ? 0.949 -1.817 -13.831 1.00 86.50 83 ALA A O 1
ATOM 669 N N . PHE A 1 84 ? 3.106 -1.689 -13.193 1.00 86.50 84 PHE A N 1
ATOM 670 C CA . PHE A 1 84 ? 3.060 -2.749 -12.187 1.00 86.50 84 PHE A CA 1
ATOM 671 C C . PHE A 1 84 ? 2.003 -2.471 -11.108 1.00 86.50 84 PHE A C 1
ATOM 673 O O . PHE A 1 84 ? 1.124 -3.297 -10.857 1.00 86.50 84 PHE A O 1
ATOM 680 N N . LEU A 1 85 ? 2.014 -1.271 -10.518 1.00 90.44 85 LEU A N 1
ATOM 681 C CA . LEU A 1 85 ? 1.067 -0.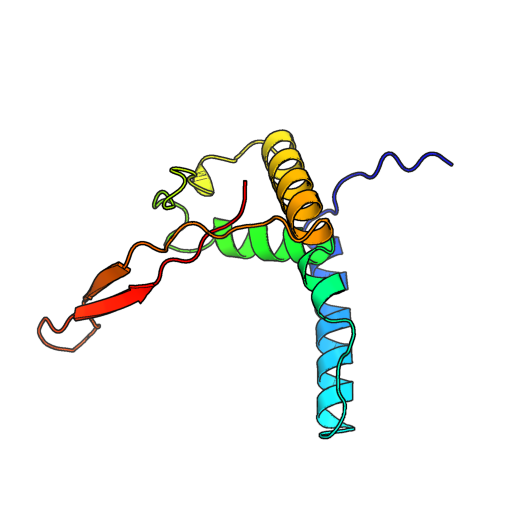918 -9.459 1.00 90.44 85 LEU A CA 1
ATOM 682 C C . LEU A 1 85 ? -0.374 -0.771 -9.970 1.00 90.44 85 LEU A C 1
ATOM 684 O O . LEU A 1 85 ? -1.319 -1.074 -9.234 1.00 90.44 85 LEU A O 1
ATOM 688 N N . LYS A 1 86 ? -0.568 -0.352 -11.227 1.00 90.56 86 LYS A N 1
ATOM 689 C CA . LYS A 1 86 ? -1.890 -0.350 -11.873 1.00 90.56 86 LYS A CA 1
ATOM 690 C C . LYS A 1 86 ? -2.432 -1.770 -12.035 1.00 90.56 86 LYS A C 1
ATOM 692 O O . LYS A 1 86 ? -3.569 -2.006 -11.630 1.00 90.56 86 LYS A O 1
ATOM 697 N N . ASN A 1 87 ? -1.626 -2.708 -12.531 1.00 89.50 87 ASN A N 1
ATOM 698 C CA . ASN A 1 87 ? -2.049 -4.101 -12.706 1.00 89.50 87 ASN A CA 1
ATOM 699 C C . ASN A 1 87 ? -2.346 -4.785 -11.356 1.00 89.50 87 ASN A C 1
ATOM 701 O O . ASN A 1 87 ? -3.418 -5.367 -11.174 1.00 89.50 87 ASN A O 1
ATOM 705 N N . THR A 1 88 ? -1.468 -4.591 -10.364 1.00 89.62 88 THR A N 1
ATOM 706 C CA . THR A 1 88 ? -1.689 -4.974 -8.956 1.00 89.62 88 THR A CA 1
ATOM 707 C C . THR A 1 88 ? -3.042 -4.470 -8.447 1.00 89.62 88 THR A C 1
ATOM 709 O O . THR A 1 88 ? -3.850 -5.221 -7.892 1.00 89.62 88 THR A O 1
ATOM 712 N N . ARG A 1 89 ? -3.319 -3.174 -8.643 1.00 92.88 89 ARG A N 1
ATOM 713 C CA . ARG A 1 89 ? -4.569 -2.553 -8.203 1.00 92.88 89 ARG A CA 1
ATOM 714 C C . ARG A 1 89 ? -5.780 -3.184 -8.877 1.00 92.88 89 ARG A C 1
ATOM 716 O O . ARG A 1 89 ? -6.783 -3.419 -8.207 1.00 92.88 89 ARG A O 1
ATOM 723 N N . GLU A 1 90 ? -5.721 -3.405 -10.184 1.00 92.00 90 GLU A N 1
ATOM 724 C CA . GLU A 1 90 ? -6.824 -3.992 -10.946 1.00 92.00 90 GLU A CA 1
ATOM 725 C C . GLU A 1 90 ? -7.152 -5.402 -10.454 1.00 92.00 90 GLU A C 1
ATOM 727 O O . GLU A 1 90 ? -8.317 -5.690 -10.176 1.00 92.00 90 GLU A O 1
ATOM 732 N N . GLN A 1 91 ? -6.138 -6.237 -10.223 1.00 88.81 91 GLN A N 1
ATOM 733 C CA . GLN A 1 91 ? -6.327 -7.591 -9.700 1.00 88.81 91 GLN A CA 1
ATOM 734 C C . GLN A 1 91 ? -6.858 -7.617 -8.268 1.00 88.81 91 GLN A C 1
ATOM 736 O O . GLN A 1 91 ? -7.731 -8.425 -7.942 1.00 88.81 91 GLN A O 1
ATOM 741 N N . LEU A 1 92 ? -6.384 -6.715 -7.403 1.00 90.81 92 LEU A N 1
ATOM 742 C CA . LEU A 1 92 ? -6.948 -6.548 -6.064 1.00 90.81 92 LEU A CA 1
ATOM 743 C C . LEU A 1 92 ? -8.415 -6.120 -6.121 1.00 90.81 92 LEU A C 1
ATOM 745 O O . LEU A 1 92 ? -9.263 -6.709 -5.455 1.00 90.81 92 LEU A O 1
ATOM 749 N N . LYS A 1 93 ? -8.743 -5.109 -6.933 1.00 92.12 93 LYS A N 1
ATOM 750 C CA . LYS A 1 93 ? -10.124 -4.630 -7.081 1.00 92.12 93 LYS A CA 1
ATOM 751 C C . LYS A 1 93 ? -11.050 -5.715 -7.618 1.00 92.12 93 LYS A C 1
ATOM 753 O O . LYS A 1 93 ? -12.172 -5.840 -7.136 1.00 92.12 93 LYS A O 1
ATOM 758 N N . ALA A 1 94 ? -10.574 -6.502 -8.580 1.00 92.75 94 ALA A N 1
ATOM 759 C CA . ALA A 1 94 ? -11.298 -7.635 -9.143 1.00 92.75 94 ALA A CA 1
ATOM 760 C C . ALA A 1 94 ? -11.331 -8.861 -8.212 1.00 92.75 94 ALA A C 1
ATOM 762 O O . ALA A 1 94 ? -12.028 -9.827 -8.508 1.00 92.75 94 ALA A O 1
ATOM 763 N N . ARG A 1 95 ? -10.597 -8.834 -7.086 1.00 89.88 95 ARG A N 1
ATOM 764 C CA . ARG A 1 95 ? -10.385 -9.974 -6.178 1.00 89.88 95 ARG A CA 1
ATOM 765 C C . ARG A 1 95 ? -9.833 -11.219 -6.882 1.00 89.88 95 ARG A C 1
ATOM 767 O O . ARG A 1 95 ? -10.089 -12.341 -6.457 1.00 89.88 95 ARG A O 1
ATOM 774 N N . THR A 1 96 ? -9.061 -11.017 -7.944 1.00 87.69 96 THR A N 1
ATOM 775 C CA . THR A 1 96 ? -8.404 -12.080 -8.716 1.00 87.69 96 THR A CA 1
ATOM 776 C C . THR A 1 96 ? -6.938 -12.250 -8.343 1.00 87.69 96 THR A C 1
ATOM 778 O O . THR A 1 96 ? -6.308 -13.216 -8.777 1.00 87.69 96 THR A O 1
ATOM 781 N N . PHE A 1 97 ? -6.390 -11.342 -7.527 1.00 80.75 97 PHE A N 1
ATOM 782 C CA . PHE A 1 97 ? -5.020 -11.469 -7.061 1.00 80.75 97 PHE A CA 1
ATOM 783 C C . PHE A 1 97 ? -4.816 -12.791 -6.317 1.00 80.75 97 PHE A C 1
ATOM 785 O O . PHE A 1 97 ? -5.413 -13.035 -5.266 1.00 80.75 97 PHE A O 1
ATOM 792 N N . THR A 1 98 ? -3.927 -13.619 -6.856 1.00 72.75 98 THR A N 1
ATOM 793 C CA . THR A 1 98 ? -3.552 -14.898 -6.264 1.00 72.75 98 THR A CA 1
ATOM 794 C C . THR A 1 98 ? -2.075 -14.842 -5.884 1.00 72.75 98 THR A C 1
ATOM 796 O O . THR A 1 98 ? -1.221 -14.845 -6.774 1.00 72.75 98 THR A O 1
ATOM 799 N N . PRO A 1 99 ? -1.729 -14.793 -4.584 1.00 65.31 99 P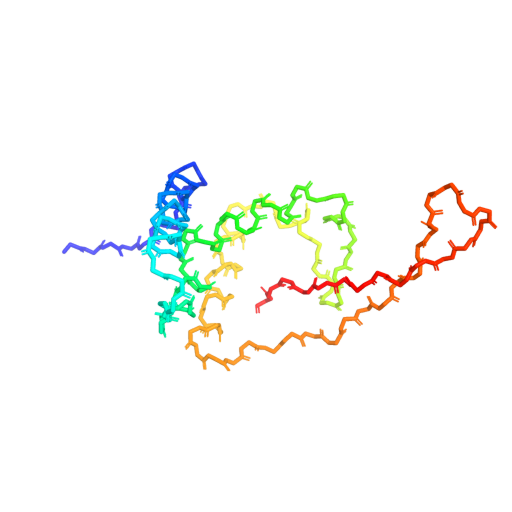RO A N 1
ATOM 800 C CA . PRO A 1 99 ? -0.335 -14.833 -4.177 1.00 65.31 99 PRO A CA 1
ATOM 801 C C . PRO A 1 99 ? 0.267 -16.187 -4.562 1.00 65.31 99 PRO A C 1
ATOM 803 O O . PRO A 1 99 ? -0.281 -17.243 -4.241 1.00 65.31 99 PRO A O 1
ATOM 806 N N . LEU A 1 100 ? 1.416 -16.168 -5.238 1.00 56.38 100 LEU A N 1
ATOM 807 C CA . LEU A 1 100 ? 2.165 -17.393 -5.509 1.00 56.38 100 LEU A CA 1
ATOM 808 C C . LEU A 1 100 ? 2.603 -18.049 -4.186 1.00 56.38 100 LEU A C 1
ATOM 810 O O . LEU A 1 100 ? 2.930 -17.337 -3.231 1.00 56.38 100 LEU A O 1
ATOM 814 N N . PRO A 1 101 ? 2.645 -19.393 -4.105 1.00 52.44 101 PRO A N 1
ATOM 815 C CA . PRO A 1 101 ? 3.047 -20.090 -2.889 1.00 52.44 101 PRO A CA 1
ATOM 816 C C . PRO A 1 101 ? 4.449 -19.641 -2.456 1.00 52.44 101 PRO A C 1
ATOM 818 O O . PRO A 1 101 ? 5.428 -19.781 -3.191 1.00 52.44 101 PRO A O 1
ATOM 821 N N . GLY A 1 102 ? 4.536 -19.069 -1.252 1.00 51.00 102 GLY A N 1
ATOM 822 C CA . GLY A 1 102 ? 5.761 -18.460 -0.742 1.00 51.00 102 GLY A CA 1
ATOM 823 C C . GLY A 1 102 ? 6.917 -19.458 -0.637 1.00 51.00 102 GLY A C 1
ATOM 824 O O . GLY A 1 102 ? 6.766 -20.572 -0.129 1.00 51.00 102 GLY A O 1
ATOM 825 N N . ARG A 1 103 ? 8.115 -19.042 -1.062 1.00 49.38 103 ARG A N 1
ATOM 826 C CA . ARG A 1 103 ? 9.349 -19.791 -0.794 1.00 49.38 103 ARG A CA 1
ATOM 827 C C . ARG A 1 103 ? 9.733 -19.612 0.672 1.00 49.38 103 ARG A C 1
ATOM 829 O O . ARG A 1 103 ? 9.973 -18.500 1.138 1.00 49.38 103 ARG A O 1
ATOM 836 N N . ALA A 1 104 ? 9.828 -20.719 1.399 1.00 48.38 104 ALA A N 1
ATOM 837 C CA . ALA A 1 104 ? 10.403 -20.726 2.734 1.00 48.38 104 ALA A CA 1
ATOM 838 C C . ALA A 1 104 ? 11.929 -20.795 2.626 1.00 48.38 104 ALA A C 1
ATOM 840 O O . ALA A 1 104 ? 12.467 -21.766 2.097 1.00 48.38 104 ALA A O 1
ATOM 841 N N . ARG A 1 105 ? 12.631 -19.789 3.156 1.00 51.88 105 ARG A N 1
ATOM 842 C CA . ARG A 1 105 ? 14.089 -19.847 3.315 1.00 51.88 105 ARG A CA 1
ATOM 843 C C . ARG A 1 105 ? 14.434 -20.009 4.786 1.00 51.88 105 ARG A C 1
ATOM 845 O O . ARG A 1 105 ? 13.893 -19.314 5.644 1.00 51.88 105 ARG A O 1
ATOM 852 N N . MET A 1 106 ? 15.359 -20.913 5.071 1.00 59.38 106 MET A N 1
ATOM 853 C CA . MET A 1 106 ? 15.963 -21.022 6.391 1.00 59.38 106 MET A CA 1
ATOM 854 C C . MET A 1 106 ? 17.080 -19.986 6.503 1.00 59.38 106 MET A C 1
ATOM 856 O O . MET A 1 106 ? 17.996 -19.975 5.681 1.00 59.38 106 MET A O 1
ATOM 860 N N . ILE A 1 107 ? 16.988 -19.093 7.488 1.00 63.59 107 ILE A N 1
ATOM 861 C CA . ILE A 1 107 ? 18.026 -18.093 7.767 1.00 63.59 107 ILE A CA 1
ATOM 862 C C . ILE A 1 107 ? 18.593 -18.291 9.177 1.00 63.59 107 ILE A C 1
ATOM 864 O O . ILE A 1 107 ? 17.835 -18.652 10.080 1.00 63.59 107 ILE A O 1
ATOM 868 N N . PRO A 1 108 ? 19.894 -18.047 9.405 1.00 68.75 108 PRO A N 1
ATOM 869 C CA . PRO A 1 108 ? 20.479 -18.125 10.740 1.00 68.75 108 PRO A CA 1
ATOM 870 C C . PRO A 1 108 ? 19.772 -17.175 11.705 1.00 68.75 108 PRO A C 1
ATOM 872 O O . PRO A 1 108 ? 19.503 -16.016 11.377 1.00 68.75 108 PRO A O 1
ATOM 875 N N . LYS A 1 109 ? 19.467 -17.656 12.910 1.00 60.19 109 LYS A N 1
ATOM 876 C CA . LYS A 1 109 ? 19.010 -16.803 14.003 1.00 60.19 109 LYS A CA 1
ATOM 877 C C . LYS A 1 109 ? 20.250 -16.162 14.656 1.00 60.19 109 LYS A C 1
ATOM 879 O O . LYS A 1 109 ? 21.111 -16.895 15.157 1.00 60.19 109 LYS A O 1
ATOM 884 N N . PRO A 1 110 ? 20.362 -14.819 14.657 1.00 59.62 110 PRO A N 1
ATOM 885 C CA . PRO A 1 110 ? 21.508 -14.126 15.243 1.00 59.62 110 PRO A CA 1
ATOM 886 C C . PRO A 1 110 ? 21.725 -14.551 16.702 1.00 59.62 110 PRO A C 1
ATOM 888 O O . PRO A 1 110 ? 20.758 -14.670 17.453 1.00 59.62 110 PRO A O 1
ATOM 891 N N . GLY A 1 111 ? 22.977 -14.819 17.084 1.00 64.69 111 GLY A N 1
ATOM 892 C CA . GLY A 1 111 ? 23.352 -15.152 18.465 1.00 64.69 111 GLY A CA 1
ATOM 893 C C . GLY A 1 111 ? 22.958 -16.550 18.961 1.00 64.69 111 GLY A C 1
ATOM 894 O O . GLY A 1 111 ? 22.995 -16.786 20.162 1.00 64.69 111 GLY A O 1
ATOM 895 N N . SER A 1 112 ? 22.565 -17.484 18.084 1.00 60.41 112 SER A N 1
ATOM 896 C CA . SER A 1 112 ? 22.032 -18.795 18.511 1.00 60.41 112 SER A CA 1
ATOM 897 C C . SER A 1 112 ? 22.743 -20.024 17.934 1.00 60.41 112 SER A C 1
ATOM 899 O O . SER A 1 112 ? 22.093 -21.008 17.585 1.00 60.41 112 SER A O 1
ATOM 901 N N . GLY A 1 113 ? 24.078 -19.980 17.845 1.00 59.91 113 GLY A N 1
ATOM 902 C CA . GLY A 1 113 ? 24.912 -21.173 17.621 1.00 59.91 113 GLY A CA 1
ATOM 903 C C . GLY A 1 113 ? 24.483 -22.053 16.439 1.00 59.91 113 GLY A C 1
ATOM 904 O O . GLY A 1 113 ? 24.419 -23.267 16.576 1.00 59.91 113 GLY A O 1
ATOM 905 N N . GLY A 1 114 ? 24.105 -21.448 15.307 1.00 63.44 114 GLY A N 1
ATOM 906 C CA . GLY A 1 114 ? 23.718 -22.180 14.092 1.00 63.44 114 GLY A CA 1
ATOM 907 C C . GLY A 1 114 ? 22.236 -22.562 13.968 1.00 63.44 114 GLY A C 1
ATOM 908 O O . GLY A 1 114 ? 21.851 -23.125 12.945 1.00 63.44 114 GLY A O 1
ATOM 909 N N . LYS A 1 115 ? 21.368 -22.226 14.934 1.00 73.12 115 LYS A N 1
ATOM 910 C CA . LYS A 1 115 ? 19.918 -22.461 14.795 1.00 73.12 115 LYS A CA 1
ATOM 911 C C . LYS A 1 115 ? 19.332 -21.613 13.663 1.00 73.12 115 LYS A C 1
ATOM 913 O O . LYS A 1 115 ? 19.560 -20.406 13.576 1.00 73.12 115 LYS A O 1
ATOM 918 N N . LEU A 1 116 ? 18.541 -22.248 12.804 1.00 70.06 116 LEU A N 1
ATOM 919 C CA . LEU A 1 116 ? 17.874 -21.610 11.672 1.00 70.06 116 LEU A CA 1
ATOM 920 C C . LEU A 1 116 ? 16.429 -21.239 12.040 1.00 70.06 116 LEU A C 1
ATOM 922 O O . LEU A 1 116 ? 15.751 -21.984 12.744 1.00 70.06 116 LEU A O 1
ATOM 926 N N . ARG A 1 117 ? 15.936 -20.104 11.536 1.00 52.78 117 ARG A N 1
ATOM 927 C CA . ARG A 1 117 ? 14.515 -19.726 11.566 1.00 52.78 117 ARG A CA 1
ATOM 928 C C . ARG A 1 117 ? 13.933 -19.758 10.157 1.00 52.78 117 ARG A C 1
ATOM 930 O O . ARG A 1 117 ? 14.600 -19.354 9.201 1.00 52.78 117 ARG A O 1
ATOM 937 N N . ARG A 1 118 ? 12.682 -20.204 10.039 1.00 55.38 118 ARG A N 1
ATOM 938 C CA . ARG A 1 118 ? 11.927 -20.156 8.784 1.00 55.38 118 ARG A CA 1
ATOM 939 C C . ARG A 1 118 ? 11.513 -18.710 8.517 1.00 55.38 118 ARG A C 1
ATOM 941 O O . ARG A 1 118 ? 10.838 -18.103 9.345 1.00 55.38 118 ARG A O 1
ATOM 948 N N . LEU A 1 119 ? 11.925 -18.161 7.380 1.00 55.62 119 LEU A N 1
ATOM 949 C CA . LEU A 1 119 ? 11.438 -16.885 6.868 1.00 55.62 119 LEU A CA 1
ATOM 950 C C . LEU A 1 119 ? 10.474 -17.174 5.715 1.00 55.62 119 LEU A C 1
ATOM 952 O O . LEU A 1 119 ? 10.880 -17.736 4.696 1.00 55.62 119 LEU A O 1
ATOM 956 N N . GLY A 1 120 ? 9.201 -16.822 5.895 1.00 51.19 120 GLY A N 1
ATOM 957 C CA . GLY A 1 120 ? 8.254 -16.733 4.787 1.00 51.19 120 GLY A CA 1
ATOM 958 C C . GLY A 1 120 ? 8.528 -15.445 4.021 1.00 51.19 120 GLY A C 1
ATOM 959 O O . GLY A 1 120 ? 8.533 -14.378 4.628 1.00 51.19 120 GLY A O 1
ATOM 960 N N . ILE A 1 121 ? 8.815 -15.551 2.726 1.00 55.41 121 ILE A N 1
ATOM 961 C CA . ILE A 1 121 ? 9.015 -14.403 1.837 1.00 55.41 121 ILE A CA 1
ATOM 962 C C . ILE A 1 121 ? 7.677 -14.167 1.113 1.00 55.41 121 ILE A C 1
ATOM 964 O O . ILE A 1 121 ? 7.299 -15.037 0.322 1.00 55.41 121 ILE A O 1
ATOM 968 N N . PRO A 1 122 ? 6.929 -13.085 1.417 1.00 47.91 122 PRO A N 1
ATOM 969 C CA . PRO A 1 122 ? 5.663 -12.777 0.752 1.00 47.91 122 PRO A CA 1
ATOM 970 C C . PRO A 1 122 ? 5.878 -12.104 -0.615 1.00 47.91 122 PRO A C 1
ATOM 972 O O . PRO A 1 122 ? 6.934 -11.525 -0.865 1.00 47.91 122 PRO A O 1
ATOM 975 N N . THR A 1 123 ? 4.865 -12.219 -1.472 1.00 53.38 123 THR A N 1
ATOM 976 C CA . THR A 1 123 ? 4.788 -11.770 -2.878 1.00 53.38 123 THR A CA 1
ATOM 977 C C . THR A 1 123 ? 4.355 -10.303 -3.001 1.00 53.38 123 THR A C 1
ATOM 979 O O . THR A 1 123 ? 3.481 -9.894 -2.241 1.00 53.38 123 THR A O 1
ATOM 982 N N . ASP A 1 124 ? 4.853 -9.575 -4.009 1.00 39.59 124 ASP A N 1
ATOM 983 C CA . ASP A 1 124 ? 4.285 -8.301 -4.496 1.00 39.59 124 ASP A CA 1
ATOM 984 C C . ASP A 1 124 ? 3.810 -8.504 -5.950 1.00 39.59 124 ASP A C 1
ATOM 986 O O . ASP A 1 124 ? 4.529 -9.101 -6.743 1.00 39.59 124 ASP A O 1
ATOM 990 N N . MET A 1 125 ? 2.576 -8.115 -6.292 1.00 42.03 125 MET A N 1
ATOM 991 C CA . MET A 1 125 ? 1.851 -8.636 -7.474 1.00 42.03 125 MET A CA 1
ATOM 992 C C . MET A 1 125 ? 2.372 -8.154 -8.824 1.00 42.03 125 MET A C 1
ATOM 994 O O . MET A 1 125 ? 2.468 -6.954 -9.034 1.00 42.03 125 MET A O 1
ATOM 998 N N . ALA A 1 126 ? 2.499 -9.076 -9.786 1.00 34.06 126 ALA A N 1
ATOM 999 C CA . ALA A 1 126 ? 2.122 -8.778 -11.168 1.00 34.06 126 ALA A CA 1
ATOM 1000 C C . ALA A 1 126 ? 0.651 -8.399 -11.160 1.00 34.06 126 ALA A C 1
ATOM 1002 O O . ALA A 1 126 ? -0.138 -9.204 -10.627 1.00 34.06 126 ALA A O 1
#

Sequence (126 aa):
MNTGDLWPDPDGAWLRVRRIQTKLHQWAVGDPDRRFDDLYNLVHHPDFLTVAWERVRGNKGARTAGVDRVIPAFIAADADIVAFLKNTREQLKARTFTPLPGRARMIPKPGSGGKLRRLGIPTDMA